Protein AF-X1MFH8-F1 (afdb_monomer_lite)

Sequence (47 aa):
EGEETDFTQTVDSMEIEHEKMEKAKAGDPVGIKVKEKVREGYKVYKI

Foldseek 3Di:
DDPPPDDDDDQPWKDAPNHTDDDDDPPGPMDTDDPDDDDPPDDDDDD

Secondary structure (DSSP, 8-state):
-------------EEETTEE-S---TT---EE--SS---TT------

pLDDT: mean 84.79, std 11.39, range [44.84, 93.75]

Organism: NCBI:txid412755

Radius of gyration: 12.02 Å; chains: 1; bounding box: 29×18×29 Å

InterPro domains:
  IPR009000 Translation protein, beta-barrel domain superfamily [SSF50447] (5-41)

Structure (mmCIF, N/CA/C/O backbone):
data_AF-X1MFH8-F1
#
_entry.id   AF-X1MFH8-F1
#
loop_
_atom_site.group_PDB
_atom_site.id
_atom_site.type_symbol
_atom_site.label_atom_id
_atom_site.label_alt_id
_atom_site.label_comp_id
_atom_site.label_asym_id
_atom_site.label_entity_id
_atom_site.label_seq_id
_atom_site.pdbx_PDB_ins_code
_atom_site.Cartn_x
_atom_site.Cartn_y
_atom_site.Cartn_z
_atom_site.occupancy
_atom_site.B_iso_or_equiv
_atom_site.auth_seq_id
_atom_site.auth_comp_id
_atom_site.auth_asym_id
_atom_site.auth_atom_id
_atom_site.pdbx_PDB_model_num
ATOM 1 N N . GLU A 1 1 ? 17.826 -4.662 -17.038 1.00 45.22 1 GLU A N 1
ATOM 2 C CA . GLU A 1 1 ? 16.448 -5.180 -16.920 1.00 45.22 1 GLU A CA 1
ATOM 3 C C . GLU A 1 1 ? 15.812 -4.612 -15.665 1.00 45.22 1 GLU A C 1
ATOM 5 O O . GLU A 1 1 ? 16.34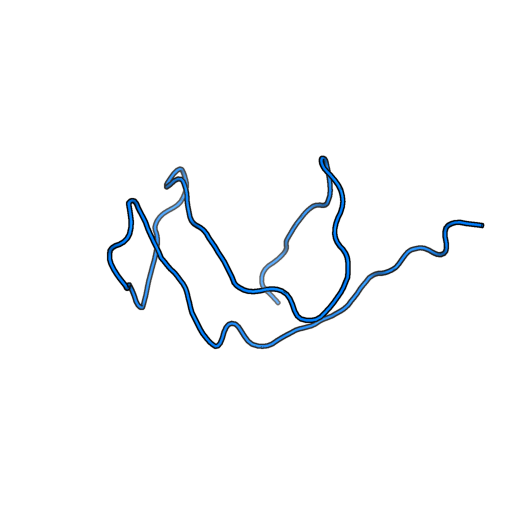4 -4.783 -14.572 1.00 45.22 1 GLU A O 1
ATOM 10 N N . GLY A 1 2 ? 14.741 -3.853 -15.831 1.00 44.84 2 GLY A N 1
ATOM 11 C CA . GLY A 1 2 ? 14.111 -3.082 -14.766 1.00 44.84 2 GLY A CA 1
ATOM 12 C C . GLY A 1 2 ? 13.307 -1.976 -15.411 1.00 44.84 2 GLY A C 1
ATOM 13 O O . GLY A 1 2 ? 13.661 -0.812 -15.279 1.00 44.84 2 GLY A O 1
ATOM 14 N N . GLU A 1 3 ? 12.323 -2.374 -16.215 1.00 51.41 3 GLU A N 1
ATOM 15 C CA . GLU A 1 3 ? 11.349 -1.433 -16.749 1.00 51.41 3 GLU A CA 1
ATOM 16 C C . GLU A 1 3 ? 10.621 -0.778 -15.575 1.00 51.41 3 GLU A C 1
ATOM 18 O O . GLU A 1 3 ? 10.329 -1.439 -14.573 1.00 51.41 3 GLU A O 1
ATOM 23 N N . GLU A 1 4 ? 10.394 0.527 -15.693 1.00 60.03 4 GLU A N 1
ATOM 24 C CA . GLU A 1 4 ? 9.500 1.305 -14.841 1.00 60.03 4 GLU A CA 1
ATOM 25 C C . GLU A 1 4 ? 8.141 0.600 -14.825 1.00 60.03 4 GLU A C 1
ATOM 27 O O . GLU A 1 4 ? 7.322 0.767 -15.724 1.00 60.03 4 GLU A O 1
ATOM 32 N N . THR A 1 5 ? 7.935 -0.293 -13.856 1.00 67.94 5 THR A N 1
ATOM 33 C CA . THR A 1 5 ? 6.692 -1.055 -13.764 1.00 67.94 5 THR A CA 1
ATOM 34 C C . THR A 1 5 ? 5.725 -0.227 -12.940 1.00 67.94 5 THR A C 1
ATOM 36 O O . THR A 1 5 ? 5.489 -0.493 -11.760 1.00 67.94 5 THR A O 1
ATOM 39 N N . ASP A 1 6 ? 5.217 0.826 -13.569 1.00 79.44 6 ASP A N 1
ATOM 40 C CA . ASP A 1 6 ? 4.066 1.554 -13.069 1.00 79.44 6 ASP A CA 1
ATOM 41 C C . ASP A 1 6 ? 2.822 0.775 -13.480 1.00 79.44 6 ASP A C 1
ATOM 43 O O . ASP A 1 6 ? 2.526 0.603 -14.663 1.00 79.44 6 ASP A O 1
ATOM 47 N N . PHE A 1 7 ? 2.080 0.284 -12.493 1.00 87.06 7 PHE A N 1
ATOM 48 C CA . PHE A 1 7 ? 0.813 -0.387 -12.734 1.00 87.06 7 PHE A CA 1
ATOM 49 C C . PHE A 1 7 ? -0.274 0.212 -11.858 1.00 87.06 7 PHE A C 1
ATOM 51 O O . PHE A 1 7 ? -0.056 0.667 -10.735 1.00 87.06 7 PHE A O 1
ATOM 58 N N . THR A 1 8 ? -1.484 0.194 -12.399 1.00 89.12 8 THR A N 1
ATOM 59 C CA . THR A 1 8 ? -2.684 0.574 -11.669 1.00 89.12 8 THR A CA 1
ATOM 60 C C . THR A 1 8 ? -3.440 -0.685 -11.288 1.00 89.12 8 THR A C 1
ATOM 62 O O . THR A 1 8 ? -3.665 -1.563 -12.120 1.00 89.12 8 THR A O 1
ATOM 65 N N . GLN A 1 9 ? -3.880 -0.765 -10.037 1.00 87.75 9 GLN A N 1
ATOM 66 C CA . GLN A 1 9 ? -4.771 -1.825 -9.590 1.00 87.75 9 GLN A CA 1
ATOM 67 C C . GLN A 1 9 ? -5.877 -1.276 -8.693 1.00 87.75 9 GLN A C 1
ATOM 69 O O . GLN A 1 9 ? -5.674 -0.340 -7.922 1.00 87.75 9 GLN A O 1
ATOM 74 N N . THR A 1 10 ? -7.043 -1.911 -8.756 1.00 91.12 10 THR A N 1
ATOM 75 C CA . THR A 1 10 ? -8.085 -1.754 -7.741 1.00 91.12 10 THR A CA 1
ATOM 76 C C . THR A 1 10 ? -7.649 -2.458 -6.457 1.00 91.12 10 THR A C 1
ATOM 78 O O . THR A 1 10 ? -7.124 -3.572 -6.500 1.00 91.12 10 THR A O 1
ATOM 81 N N . VAL A 1 11 ? -7.845 -1.802 -5.313 1.00 89.44 11 VAL A N 1
ATOM 82 C CA . VAL A 1 11 ? -7.564 -2.390 -3.999 1.00 89.44 11 VAL A CA 1
ATOM 83 C C . VAL A 1 11 ? -8.730 -3.292 -3.611 1.00 89.44 11 VAL A C 1
ATOM 85 O O . VAL A 1 11 ? -9.745 -2.821 -3.108 1.00 89.44 11 VAL A O 1
ATOM 88 N N . ASP A 1 12 ? -8.572 -4.588 -3.868 1.00 88.00 12 ASP A N 1
ATOM 89 C CA . ASP A 1 12 ? -9.598 -5.595 -3.570 1.00 88.00 12 ASP A CA 1
ATOM 90 C C . ASP A 1 12 ? -9.571 -6.038 -2.089 1.00 88.00 12 ASP A C 1
ATOM 92 O O . ASP A 1 12 ? -10.571 -6.510 -1.553 1.00 88.00 12 ASP A O 1
ATOM 96 N N . SER A 1 13 ? -8.424 -5.898 -1.412 1.00 88.69 13 SER A N 1
ATOM 97 C CA . SER A 1 13 ? -8.250 -6.274 -0.003 1.00 88.69 13 SER A CA 1
ATOM 98 C C . SER A 1 13 ? -7.203 -5.408 0.694 1.00 88.69 13 SER A C 1
ATOM 100 O O . SER A 1 13 ? -6.105 -5.217 0.159 1.00 88.69 13 SER A O 1
ATOM 102 N N . MET A 1 14 ? -7.532 -4.956 1.903 1.00 92.50 14 MET A N 1
ATOM 103 C CA . MET A 1 14 ? -6.687 -4.130 2.758 1.00 92.50 14 MET A CA 1
ATOM 104 C C . MET A 1 14 ? -6.771 -4.622 4.207 1.00 92.50 14 MET A C 1
ATOM 106 O O . MET A 1 14 ? -7.862 -4.945 4.685 1.00 92.50 14 MET A O 1
ATOM 110 N N . GLU A 1 15 ? -5.627 -4.699 4.887 1.00 93.75 15 GLU A N 1
ATOM 111 C CA . GLU A 1 15 ? -5.525 -5.254 6.242 1.00 93.75 15 GLU A CA 1
ATOM 112 C C . GLU A 1 15 ? -4.545 -4.450 7.113 1.00 93.75 15 GLU A C 1
ATOM 114 O O . GLU A 1 15 ? -3.526 -3.961 6.619 1.00 93.75 15 GLU A O 1
ATOM 119 N N . ILE A 1 16 ? -4.832 -4.348 8.413 1.00 93.25 16 ILE A N 1
ATOM 120 C CA . ILE A 1 16 ? -3.936 -3.802 9.445 1.00 93.25 16 ILE A CA 1
ATOM 121 C C . ILE A 1 16 ? -3.865 -4.797 10.598 1.00 93.25 16 ILE A C 1
ATOM 123 O O . ILE A 1 16 ? -4.898 -5.248 11.071 1.00 93.25 16 ILE A O 1
ATOM 127 N N . GLU A 1 17 ? -2.663 -5.189 11.024 1.00 90.62 17 GLU A N 1
ATOM 128 C CA . GLU A 1 17 ? -2.479 -6.135 12.145 1.00 90.62 17 GLU A CA 1
ATOM 129 C C . GLU A 1 17 ? -3.356 -7.413 12.058 1.00 90.62 17 GLU A C 1
ATOM 131 O O . GLU A 1 17 ? -3.854 -7.905 13.063 1.00 90.62 17 GLU A O 1
ATOM 136 N N . HIS A 1 18 ? -3.525 -7.965 10.845 1.00 89.69 18 HIS A N 1
ATOM 137 C CA . HIS A 1 18 ? -4.376 -9.129 10.507 1.00 89.69 18 HIS A CA 1
ATOM 138 C C . HIS A 1 18 ? -5.897 -8.894 10.551 1.00 89.69 18 HIS A C 1
ATOM 140 O O . HIS A 1 18 ? -6.672 -9.825 10.323 1.00 89.69 18 HIS A O 1
ATOM 146 N N . GLU A 1 19 ? -6.335 -7.658 10.757 1.00 91.44 19 GLU A N 1
ATOM 147 C CA . GLU A 1 19 ? -7.737 -7.261 10.696 1.00 91.44 19 GLU A CA 1
ATOM 148 C C . GLU A 1 19 ? -8.066 -6.656 9.328 1.00 91.44 19 GLU A C 1
ATOM 150 O O . GLU A 1 19 ? -7.376 -5.762 8.827 1.00 91.44 19 GLU A O 1
ATOM 155 N N . LYS A 1 20 ? -9.149 -7.135 8.709 1.00 91.94 20 LYS A N 1
ATOM 156 C CA . LYS A 1 20 ? -9.633 -6.603 7.429 1.00 91.94 20 LYS A CA 1
ATOM 157 C C . LYS A 1 20 ? -10.285 -5.247 7.622 1.00 91.94 20 LYS A C 1
ATOM 159 O O . LYS A 1 20 ? -11.104 -5.060 8.518 1.00 91.94 20 LYS A O 1
ATOM 164 N N . MET A 1 21 ? -9.985 -4.323 6.720 1.00 89.31 21 MET A N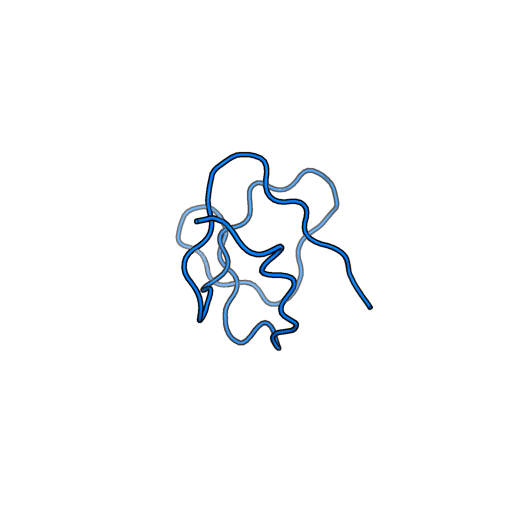 1
ATOM 165 C CA . MET A 1 21 ? -10.500 -2.961 6.784 1.00 89.31 21 MET A CA 1
ATOM 166 C C . MET 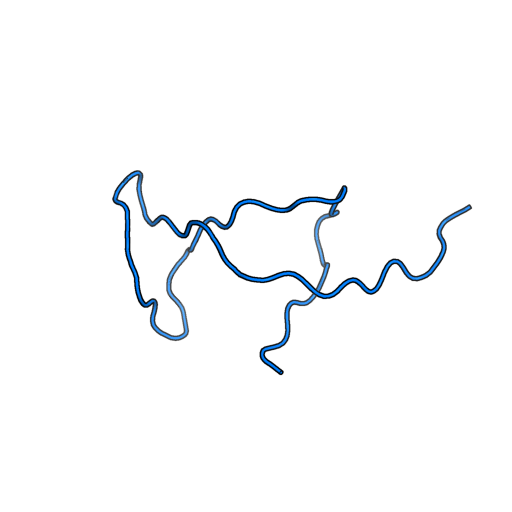A 1 21 ? -10.850 -2.427 5.397 1.00 89.31 21 MET A C 1
ATOM 168 O O . MET A 1 21 ? -10.239 -2.786 4.396 1.00 89.31 21 MET A O 1
ATOM 172 N N . GLU A 1 22 ? -11.834 -1.532 5.339 1.00 88.56 22 GLU A N 1
ATOM 173 C CA . GLU A 1 22 ? -12.249 -0.886 4.085 1.00 88.56 22 GLU A CA 1
ATOM 174 C C . GLU A 1 22 ? -11.555 0.463 3.857 1.00 88.56 22 GLU A C 1
ATOM 176 O O . GLU A 1 22 ? -11.483 0.956 2.731 1.00 88.56 22 GLU A O 1
ATOM 181 N N . LYS A 1 23 ? -11.086 1.104 4.933 1.00 87.88 23 LYS A N 1
ATOM 182 C CA . LYS A 1 23 ? -10.489 2.443 4.906 1.00 87.88 23 LYS A CA 1
ATOM 183 C C . LYS A 1 23 ? -9.369 2.534 5.928 1.00 87.88 23 LYS A C 1
ATOM 185 O O . LYS A 1 23 ? -9.572 2.170 7.081 1.00 87.88 23 LYS A O 1
ATOM 190 N N . ALA A 1 24 ? -8.250 3.112 5.513 1.00 88.19 24 ALA A N 1
ATOM 191 C CA . ALA A 1 24 ? -7.124 3.448 6.373 1.00 88.19 24 ALA A CA 1
ATOM 192 C C . ALA A 1 24 ? -6.894 4.962 6.423 1.00 88.19 24 ALA A C 1
ATOM 194 O O . ALA A 1 24 ? -7.341 5.704 5.536 1.00 88.19 24 ALA A O 1
ATOM 195 N N . LYS A 1 25 ? -6.207 5.428 7.465 1.00 88.19 25 LYS A N 1
ATOM 196 C CA . LYS A 1 25 ? -5.805 6.826 7.631 1.00 88.19 25 LYS A CA 1
ATOM 197 C C . LYS A 1 25 ? -4.337 7.007 7.254 1.00 88.19 25 LYS A C 1
ATOM 199 O O . LYS A 1 25 ? -3.556 6.063 7.177 1.00 88.19 25 LYS A O 1
ATOM 204 N N . ALA A 1 26 ? -3.957 8.257 7.000 1.00 87.38 26 ALA A N 1
ATOM 205 C CA . ALA A 1 26 ? -2.561 8.592 6.764 1.00 87.38 26 ALA A CA 1
ATOM 206 C C . ALA A 1 26 ? -1.722 8.241 8.005 1.00 87.38 26 ALA A C 1
ATOM 208 O O . ALA A 1 26 ? -2.043 8.685 9.105 1.00 87.38 26 ALA A O 1
ATOM 209 N N . GLY A 1 27 ? -0.653 7.468 7.804 1.00 87.62 27 GLY A N 1
ATOM 210 C CA . GLY A 1 27 ? 0.235 6.998 8.871 1.00 87.62 27 GLY A CA 1
ATOM 211 C C . GLY A 1 27 ? -0.042 5.574 9.357 1.00 87.62 27 GLY A C 1
ATOM 212 O O . GLY A 1 27 ? 0.807 5.020 10.050 1.00 87.62 27 GLY A O 1
ATOM 213 N N . ASP A 1 28 ? -1.163 4.964 8.968 1.00 89.94 28 ASP A N 1
ATOM 214 C CA . ASP A 1 28 ? -1.469 3.586 9.352 1.00 89.94 28 ASP A CA 1
ATOM 215 C C . ASP A 1 28 ? -0.562 2.584 8.596 1.00 89.94 28 ASP A C 1
ATOM 217 O O . ASP A 1 28 ? -0.394 2.706 7.375 1.00 89.94 28 ASP A O 1
ATOM 221 N N . PRO A 1 29 ? 0.014 1.573 9.278 1.00 90.00 29 PRO A N 1
ATOM 222 C CA . PRO A 1 29 ? 0.778 0.506 8.638 1.00 90.00 29 PRO A CA 1
ATOM 223 C C . PRO A 1 29 ? -0.170 -0.515 7.999 1.00 90.00 29 PRO A C 1
ATOM 225 O O . PRO A 1 29 ? -0.657 -1.439 8.645 1.00 90.00 29 PRO A O 1
ATOM 228 N N . VAL A 1 30 ? -0.436 -0.340 6.710 1.00 91.62 30 VAL A N 1
ATOM 229 C CA . VAL A 1 30 ? -1.442 -1.120 5.985 1.00 91.62 30 VAL A CA 1
ATOM 230 C C . VAL A 1 30 ? -0.797 -2.111 5.023 1.00 91.62 30 VAL A C 1
ATOM 232 O O . VAL A 1 30 ? 0.075 -1.752 4.230 1.00 91.62 30 VAL A O 1
ATOM 235 N N . GLY A 1 31 ? -1.285 -3.349 5.037 1.00 91.56 31 GLY A N 1
ATOM 236 C CA . GLY A 1 31 ? -1.016 -4.356 4.019 1.00 91.56 31 GLY A CA 1
ATOM 237 C C . GLY A 1 31 ? -2.057 -4.317 2.901 1.00 91.56 31 GLY A C 1
ATOM 238 O O . GLY A 1 31 ? -3.261 -4.272 3.152 1.00 91.56 31 GLY A O 1
ATOM 239 N N . ILE A 1 32 ? -1.598 -4.363 1.649 1.00 91.50 32 ILE A N 1
ATOM 240 C CA . ILE A 1 32 ? -2.457 -4.460 0.464 1.00 91.50 32 ILE A CA 1
ATOM 241 C C . ILE A 1 32 ? -1.975 -5.622 -0.395 1.00 91.50 32 ILE A C 1
ATOM 243 O O . ILE A 1 32 ? -0.775 -5.805 -0.607 1.00 91.50 32 ILE A O 1
ATOM 247 N N . LYS A 1 33 ? -2.917 -6.394 -0.940 1.00 90.50 33 LYS A N 1
ATOM 248 C CA . LYS A 1 33 ? -2.596 -7.435 -1.914 1.00 90.50 33 LYS A CA 1
ATOM 249 C C . LYS A 1 33 ? -2.256 -6.801 -3.263 1.00 90.50 33 LYS A C 1
ATOM 251 O O . LYS A 1 33 ? -3.062 -6.070 -3.837 1.00 90.50 33 LYS A O 1
ATOM 256 N N . VAL A 1 34 ? -1.068 -7.098 -3.777 1.00 89.94 34 VAL A N 1
ATOM 257 C CA . VAL A 1 34 ? -0.600 -6.627 -5.088 1.00 89.94 34 VAL A CA 1
ATOM 258 C C . VAL A 1 34 ? -0.671 -7.741 -6.126 1.00 89.94 34 VAL A C 1
ATOM 260 O O . VAL A 1 34 ? -0.431 -8.908 -5.808 1.00 89.94 34 VAL A O 1
ATOM 263 N N . LYS A 1 35 ? -1.043 -7.388 -7.361 1.00 88.75 35 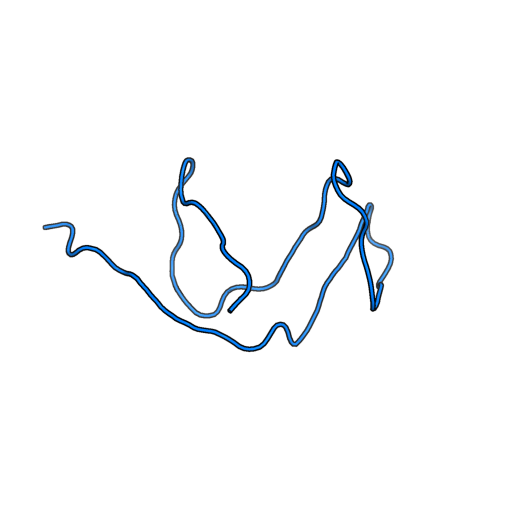LYS A N 1
ATOM 264 C CA . LYS A 1 35 ? -1.110 -8.324 -8.500 1.00 88.75 35 LYS A CA 1
ATOM 265 C C . LYS A 1 35 ? 0.258 -8.556 -9.140 1.00 88.75 35 LYS A C 1
ATOM 267 O O . LYS A 1 35 ? 0.499 -9.629 -9.685 1.00 88.75 35 LYS A O 1
ATOM 272 N N . GLU A 1 36 ? 1.148 -7.574 -9.031 1.00 88.06 36 GLU A N 1
ATOM 273 C CA . GLU A 1 36 ? 2.482 -7.597 -9.623 1.00 88.06 36 GLU A CA 1
ATOM 274 C C . GLU A 1 36 ? 3.592 -7.561 -8.571 1.00 88.06 36 GLU A C 1
ATOM 276 O O . GLU A 1 36 ? 3.379 -7.246 -7.397 1.00 88.06 36 GLU A O 1
ATOM 281 N N . LYS A 1 37 ? 4.807 -7.919 -8.996 1.00 86.88 37 LYS A N 1
ATOM 282 C CA . L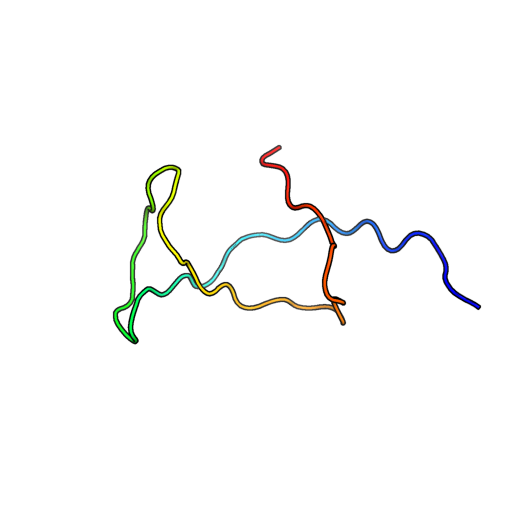YS A 1 37 ? 5.978 -7.974 -8.123 1.00 86.88 37 LYS A CA 1
ATOM 283 C C . LYS A 1 37 ? 6.444 -6.560 -7.780 1.00 86.88 37 LYS A C 1
ATOM 285 O O . LYS A 1 37 ? 6.994 -5.867 -8.626 1.00 86.88 37 LYS A O 1
ATOM 290 N N . VAL A 1 38 ? 6.314 -6.183 -6.514 1.00 86.25 38 VAL A N 1
ATOM 291 C CA . VAL A 1 38 ? 6.826 -4.912 -5.982 1.00 86.25 38 VAL A CA 1
ATOM 292 C C . VAL A 1 38 ? 8.179 -5.095 -5.295 1.00 86.25 38 VAL A C 1
ATOM 294 O O . VAL A 1 38 ? 8.577 -6.210 -4.943 1.00 86.25 38 VAL A O 1
ATOM 297 N N . ARG A 1 39 ? 8.906 -3.993 -5.114 1.00 87.75 39 ARG A N 1
ATOM 298 C CA . ARG A 1 39 ? 10.164 -3.944 -4.359 1.00 87.75 39 ARG A CA 1
ATOM 299 C C . ARG A 1 39 ? 10.076 -2.853 -3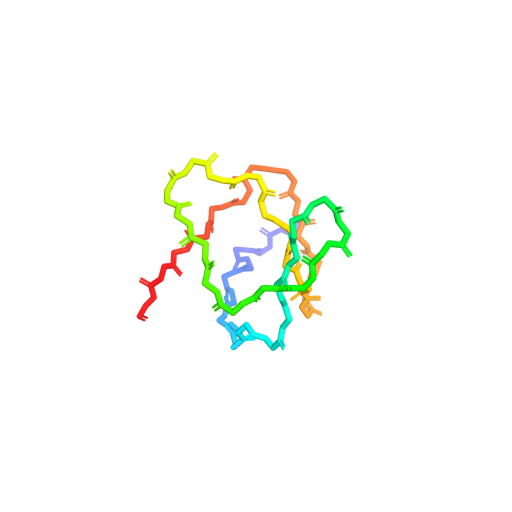.301 1.00 87.75 39 ARG A C 1
ATOM 301 O O . ARG A 1 39 ? 9.264 -1.937 -3.409 1.00 87.75 39 ARG A O 1
ATOM 308 N N . GLU A 1 40 ? 10.931 -2.950 -2.292 1.00 85.31 40 GLU A N 1
ATOM 309 C CA . GLU A 1 40 ? 11.061 -1.898 -1.289 1.00 85.31 40 GLU A CA 1
ATOM 310 C C . GLU A 1 40 ? 11.380 -0.549 -1.958 1.00 85.31 40 GLU A C 1
ATOM 312 O O . GLU A 1 40 ? 12.138 -0.486 -2.929 1.00 85.31 40 GLU A O 1
ATOM 317 N N . GLY A 1 41 ? 10.756 0.526 -1.471 1.00 86.00 41 GLY A N 1
ATOM 318 C CA . GLY A 1 41 ? 10.912 1.880 -2.010 1.00 86.00 41 GLY A CA 1
ATOM 319 C C . GLY A 1 41 ? 9.928 2.270 -3.121 1.00 86.00 41 GLY A C 1
ATOM 320 O O . GLY A 1 41 ? 9.898 3.443 -3.500 1.00 86.00 41 GLY A O 1
ATOM 321 N N . TYR A 1 42 ? 9.099 1.344 -3.617 1.00 86.12 42 TYR A N 1
ATOM 322 C CA . TYR A 1 42 ? 8.014 1.679 -4.547 1.00 86.12 42 TYR A CA 1
ATOM 323 C C . TYR A 1 42 ? 7.018 2.630 -3.875 1.00 86.12 42 TYR A C 1
ATOM 325 O O . TYR A 1 42 ? 6.638 2.443 -2.717 1.00 86.12 42 TYR A O 1
ATOM 333 N N . LYS A 1 43 ? 6.596 3.661 -4.609 1.00 86.69 43 LYS A N 1
ATOM 334 C CA . LYS A 1 43 ? 5.623 4.645 -4.131 1.00 86.69 43 LYS A CA 1
ATOM 335 C C . LYS A 1 43 ? 4.243 4.296 -4.662 1.00 86.69 43 LYS A C 1
ATOM 337 O O . LYS A 1 43 ? 4.094 3.931 -5.822 1.00 86.69 43 LYS A O 1
ATOM 342 N N . VAL A 1 44 ? 3.240 4.438 -3.806 1.00 86.94 44 VAL A N 1
ATOM 343 C CA . VAL A 1 44 ? 1.839 4.205 -4.157 1.00 86.94 44 VAL A CA 1
ATOM 344 C C . VAL A 1 44 ? 1.118 5.543 -4.158 1.00 86.94 44 VAL A C 1
ATOM 346 O O . VAL A 1 44 ? 1.258 6.332 -3.223 1.00 86.94 44 VAL A O 1
ATOM 349 N N . TYR A 1 45 ? 0.334 5.786 -5.203 1.00 87.06 45 TYR A N 1
ATOM 350 C CA . TYR A 1 45 ? -0.445 7.004 -5.375 1.00 87.06 45 TYR A CA 1
ATOM 351 C C . TYR A 1 45 ? -1.915 6.649 -5.563 1.00 87.06 45 TYR A C 1
ATOM 353 O O . TYR A 1 45 ? -2.249 5.677 -6.238 1.00 87.06 45 TYR A O 1
ATOM 361 N N . LYS A 1 46 ? -2.798 7.444 -4.957 1.00 83.50 46 LYS A N 1
ATOM 362 C CA . LYS A 1 46 ? -4.231 7.377 -5.235 1.00 83.50 46 LYS A CA 1
ATOM 363 C C . LYS A 1 46 ? -4.517 8.225 -6.473 1.00 83.50 46 LYS A C 1
ATOM 365 O O . LYS A 1 46 ? -4.194 9.412 -6.470 1.00 83.50 46 LYS A O 1
ATOM 370 N N . ILE A 1 47 ? -5.117 7.606 -7.482 1.00 80.56 47 ILE A N 1
ATOM 371 C CA . ILE A 1 47 ? -5.674 8.253 -8.679 1.00 80.56 47 ILE A CA 1
ATOM 372 C C . ILE A 1 47 ? -7.183 8.446 -8.545 1.00 80.56 47 ILE A C 1
ATOM 374 O O . ILE A 1 47 ? -7.812 7.702 -7.753 1.00 80.56 47 ILE A O 1
#